Protein AF-A0A834IDT6-F1 (afdb_monomer_lite)

Secondary structure (DSSP, 8-state):
-EEEEEEEETTEEEEEEEEPPHHHHHHHHHHHHHHHHHTS-SSSHHHHHHHHHHHHHTT-HHHHHHHHHHHHHHHHTGGGGGGG----PPP-TTS------SHHHHHHT---S-EEEEEEE--TTS-SPPEEEEEEE---

Structure (mmCIF, N/CA/C/O backbone):
data_AF-A0A834IDT6-F1
#
_entry.id   AF-A0A834IDT6-F1
#
loop_
_atom_site.group_PDB
_atom_site.id
_atom_site.type_symbol
_atom_site.label_atom_id
_atom_site.label_alt_id
_atom_site.label_comp_id
_atom_site.label_asym_id
_atom_site.label_entity_id
_atom_site.label_seq_id
_atom_site.pdbx_PDB_ins_code
_atom_site.Cartn_x
_atom_site.Cartn_y
_atom_site.Cartn_z
_atom_site.occupancy
_atom_site.B_iso_or_equiv
_atom_site.auth_seq_id
_atom_site.auth_comp_id
_atom_site.auth_asym_id
_atom_site.auth_atom_id
_atom_site.pdbx_PDB_model_num
ATOM 1 N N . MET A 1 1 ? -7.966 -3.105 -4.769 1.00 82.75 1 MET A N 1
ATOM 2 C CA . MET A 1 1 ? -7.119 -2.708 -3.622 1.00 82.75 1 MET A CA 1
ATOM 3 C C . MET A 1 1 ? -5.680 -2.961 -4.010 1.00 82.75 1 MET A C 1
ATOM 5 O O . MET A 1 1 ? -5.353 -4.077 -4.408 1.00 82.75 1 MET A O 1
ATOM 9 N N . VAL A 1 2 ? -4.864 -1.920 -3.939 1.00 87.38 2 VAL A N 1
ATOM 10 C CA . VAL A 1 2 ? -3.436 -1.958 -4.258 1.00 87.38 2 VAL A CA 1
ATOM 11 C C . VAL A 1 2 ? -2.647 -1.675 -2.987 1.00 87.38 2 VAL A C 1
ATOM 13 O O . VAL A 1 2 ? -3.100 -0.917 -2.135 1.00 87.38 2 VAL A O 1
ATOM 16 N N . GLU A 1 3 ? -1.494 -2.312 -2.844 1.00 90.12 3 GLU A N 1
ATOM 17 C CA . GLU A 1 3 ? -0.512 -1.987 -1.812 1.00 90.12 3 GLU A CA 1
ATOM 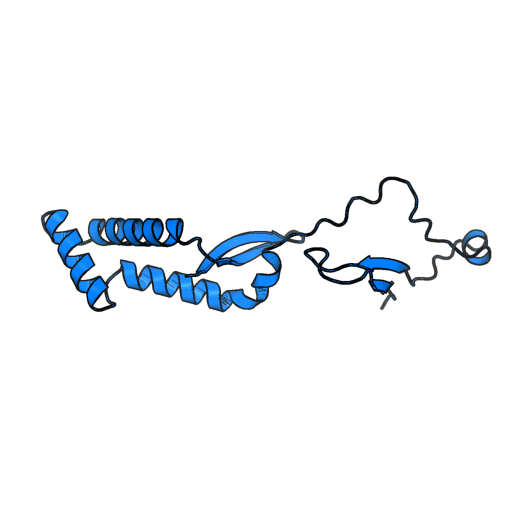18 C C . GLU A 1 3 ? 0.804 -1.622 -2.490 1.00 90.12 3 GLU A C 1
ATOM 20 O O . GLU A 1 3 ? 1.009 -1.902 -3.669 1.00 90.12 3 GLU A O 1
ATOM 25 N N . VAL A 1 4 ? 1.710 -1.006 -1.750 1.00 90.06 4 VAL A N 1
ATOM 26 C CA . VAL A 1 4 ? 3.043 -0.687 -2.249 1.00 90.06 4 VAL A CA 1
ATOM 27 C C . VAL A 1 4 ? 4.040 -1.634 -1.597 1.00 90.06 4 VAL A C 1
ATOM 29 O O . VAL A 1 4 ? 3.994 -1.836 -0.383 1.00 90.06 4 VAL A O 1
ATOM 32 N N . LYS A 1 5 ? 4.926 -2.236 -2.398 1.00 89.75 5 LYS A N 1
ATOM 33 C CA . LYS A 1 5 ? 6.047 -3.039 -1.899 1.00 89.75 5 LYS A CA 1
ATOM 34 C C . LYS A 1 5 ? 7.376 -2.4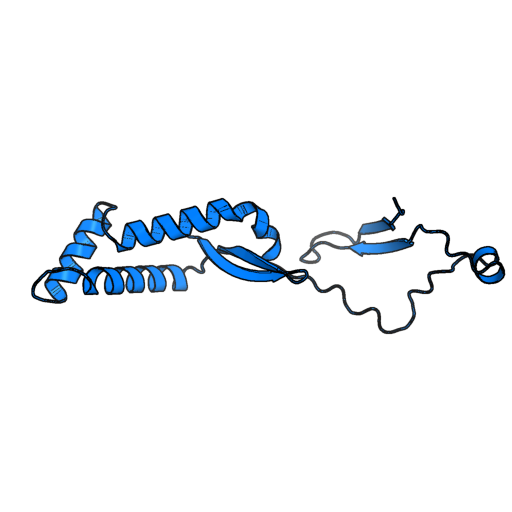58 -2.357 1.00 89.75 5 LYS A C 1
ATOM 36 O O . LYS A 1 5 ? 7.539 -2.139 -3.531 1.00 89.75 5 LYS A O 1
ATOM 41 N N . ALA A 1 6 ? 8.338 -2.406 -1.443 1.00 90.94 6 ALA A N 1
ATOM 42 C CA . ALA A 1 6 ? 9.710 -2.059 -1.774 1.00 90.94 6 ALA A CA 1
ATOM 43 C C . ALA A 1 6 ? 10.332 -3.161 -2.646 1.00 90.94 6 ALA A C 1
ATOM 45 O O . ALA A 1 6 ? 10.295 -4.342 -2.288 1.00 90.94 6 ALA A O 1
ATOM 46 N N . ARG A 1 7 ? 10.910 -2.780 -3.785 1.00 90.06 7 ARG A N 1
ATOM 47 C CA . ARG A 1 7 ? 11.638 -3.677 -4.683 1.00 90.06 7 ARG A CA 1
ATOM 48 C C . ARG A 1 7 ? 12.944 -3.033 -5.117 1.00 90.06 7 ARG A C 1
ATOM 50 O O . ARG A 1 7 ? 12.966 -1.861 -5.475 1.00 90.06 7 ARG A O 1
ATOM 57 N N . ARG A 1 8 ? 14.025 -3.813 -5.121 1.00 87.75 8 ARG A N 1
ATOM 58 C CA . ARG A 1 8 ? 15.332 -3.358 -5.598 1.00 87.75 8 ARG A CA 1
ATOM 59 C C . ARG A 1 8 ? 15.477 -3.624 -7.096 1.00 87.75 8 ARG A C 1
ATOM 61 O O . ARG A 1 8 ? 15.290 -4.761 -7.525 1.00 87.75 8 ARG A O 1
ATOM 68 N N . VAL A 1 9 ? 15.794 -2.589 -7.870 1.00 83.75 9 VAL A N 1
ATOM 69 C CA . VAL A 1 9 ? 16.008 -2.645 -9.326 1.00 83.75 9 VAL A CA 1
ATOM 70 C C . VAL A 1 9 ? 17.193 -1.743 -9.668 1.00 83.75 9 VAL A C 1
ATOM 72 O O . VAL A 1 9 ? 17.234 -0.605 -9.215 1.00 83.75 9 VAL A O 1
ATOM 75 N N . GLY A 1 10 ? 18.180 -2.252 -10.415 1.00 79.69 10 GLY A N 1
ATOM 76 C CA . GLY A 1 10 ? 19.315 -1.442 -10.889 1.00 79.69 10 GLY A CA 1
ATOM 77 C C . GLY A 1 10 ? 20.104 -0.726 -9.782 1.00 79.69 10 GLY A C 1
ATOM 78 O O . GLY A 1 10 ? 20.562 0.389 -9.977 1.00 79.69 10 GLY A O 1
ATOM 79 N N . GLY A 1 11 ? 20.205 -1.320 -8.588 1.00 86.19 11 GLY A N 1
ATOM 80 C CA . GLY A 1 11 ? 20.920 -0.730 -7.448 1.00 86.19 11 GLY A CA 1
ATOM 81 C C . GLY A 1 11 ? 20.082 0.175 -6.534 1.00 86.19 11 GLY A C 1
ATOM 82 O O . GLY A 1 11 ? 20.444 0.297 -5.362 1.00 86.19 11 GLY A O 1
ATOM 83 N N . ALA A 1 12 ? 18.937 0.693 -6.994 1.00 84.75 12 ALA A N 1
ATOM 84 C CA . ALA A 1 12 ? 18.020 1.539 -6.222 1.00 84.75 12 ALA A CA 1
ATOM 85 C C . ALA A 1 12 ? 16.777 0.776 -5.718 1.00 84.75 12 ALA A C 1
ATOM 87 O O . ALA A 1 12 ? 16.388 -0.260 -6.265 1.00 84.75 12 ALA A O 1
ATOM 88 N N . THR A 1 13 ? 16.146 1.281 -4.653 1.00 91.19 13 THR A N 1
ATOM 89 C CA . THR A 1 13 ? 14.912 0.711 -4.084 1.00 91.19 13 THR A CA 1
ATOM 90 C C . THR A 1 13 ? 13.711 1.544 -4.510 1.00 91.19 13 THR A C 1
ATOM 92 O O . THR A 1 13 ? 13.600 2.709 -4.139 1.00 91.19 13 THR A O 1
ATOM 95 N N . TYR A 1 14 ? 12.786 0.926 -5.239 1.00 90.88 14 TYR A N 1
ATOM 96 C CA . TYR A 1 14 ? 11.554 1.545 -5.713 1.00 90.88 14 TYR A CA 1
ATOM 97 C C . TYR A 1 14 ? 10.348 1.041 -4.934 1.00 90.88 14 TYR A C 1
ATOM 99 O O . TYR A 1 14 ? 10.273 -0.120 -4.524 1.00 90.88 14 TYR A O 1
ATOM 107 N N . GLN A 1 15 ? 9.371 1.922 -4.772 1.00 92.50 15 GLN A N 1
ATOM 108 C CA . GLN A 1 15 ? 8.064 1.596 -4.233 1.00 92.50 15 GLN A CA 1
ATOM 109 C C . GLN A 1 15 ? 7.169 1.122 -5.378 1.00 92.50 15 GLN A C 1
ATOM 111 O O . GLN A 1 15 ? 6.715 1.913 -6.196 1.00 92.50 15 GLN A O 1
ATOM 116 N N . VAL A 1 16 ? 6.945 -0.186 -5.476 1.00 92.38 16 VAL A N 1
ATOM 117 C CA . VAL A 1 16 ? 6.224 -0.793 -6.599 1.00 92.38 16 VAL A CA 1
ATOM 118 C C . VAL A 1 16 ? 4.774 -1.068 -6.195 1.00 92.38 16 VAL A C 1
ATOM 120 O O . VAL A 1 16 ? 4.539 -1.858 -5.272 1.00 92.38 16 VAL A O 1
ATOM 123 N N . PRO A 1 17 ? 3.778 -0.461 -6.868 1.00 94.25 17 PRO A N 1
ATOM 124 C CA . PRO A 1 17 ? 2.376 -0.724 -6.585 1.00 94.25 17 PRO A CA 1
ATOM 125 C C . PRO A 1 17 ? 2.004 -2.119 -7.076 1.00 94.25 17 PRO A C 1
ATOM 127 O O . PRO A 1 17 ? 2.187 -2.449 -8.249 1.00 94.25 17 PRO A O 1
ATOM 130 N N . MET A 1 18 ? 1.441 -2.930 -6.192 1.00 91.38 18 MET A N 1
ATOM 131 C CA . MET A 1 18 ? 1.090 -4.328 -6.405 1.00 91.38 18 MET A CA 1
ATOM 132 C C . MET A 1 18 ? -0.387 -4.553 -6.097 1.00 91.38 18 MET A C 1
ATOM 134 O O . MET A 1 18 ? -0.934 -4.001 -5.141 1.00 91.38 18 MET A O 1
ATOM 138 N N . GLU A 1 19 ? -1.044 -5.388 -6.896 1.00 90.56 19 GLU A N 1
ATOM 139 C CA . GLU A 1 19 ? -2.426 -5.766 -6.627 1.00 90.56 19 GLU A CA 1
ATOM 140 C C . GLU A 1 19 ? -2.505 -6.755 -5.458 1.00 90.56 19 GLU A C 1
ATOM 142 O O . GLU A 1 19 ? -1.759 -7.735 -5.383 1.00 90.56 19 GLU A O 1
ATOM 147 N N . VAL A 1 20 ? -3.409 -6.483 -4.516 1.00 91.75 20 VAL A N 1
ATOM 148 C CA . VAL A 1 20 ? -3.580 -7.310 -3.320 1.00 91.75 20 VAL A CA 1
ATOM 149 C C . VAL A 1 20 ? -4.547 -8.451 -3.619 1.00 91.75 20 VAL A C 1
ATOM 151 O O . VAL A 1 20 ? -5.705 -8.216 -3.973 1.00 91.75 20 VAL A O 1
ATOM 154 N N . ARG A 1 21 ? -4.093 -9.693 -3.401 1.00 91.50 21 ARG A N 1
ATOM 155 C CA . ARG A 1 21 ? -4.928 -10.899 -3.537 1.00 91.50 21 ARG A CA 1
ATOM 156 C C . ARG A 1 21 ? -6.188 -10.814 -2.657 1.00 91.50 21 ARG A C 1
ATOM 158 O O . ARG A 1 21 ? -6.077 -10.347 -1.521 1.00 91.50 21 ARG A O 1
ATOM 165 N N . PRO A 1 22 ? -7.355 -11.322 -3.104 1.00 91.38 22 PRO A N 1
ATOM 166 C CA . PRO A 1 22 ? -8.620 -11.188 -2.377 1.00 91.38 22 PRO A CA 1
ATOM 167 C C . PRO A 1 22 ? -8.577 -11.604 -0.901 1.00 91.38 22 PRO A C 1
ATOM 169 O O . PRO A 1 22 ? -9.002 -10.825 -0.054 1.00 91.38 22 PRO A O 1
ATOM 172 N N . SER A 1 23 ? -7.985 -12.757 -0.577 1.00 91.12 23 SER A N 1
ATOM 173 C CA . SER A 1 23 ? -7.847 -13.242 0.808 1.00 91.12 23 SER A CA 1
ATOM 174 C C . SER A 1 23 ? -7.051 -12.286 1.705 1.00 91.12 23 SER A C 1
ATOM 176 O O . SER A 1 23 ? -7.386 -12.073 2.869 1.00 91.12 23 SER A O 1
ATOM 178 N N . ARG A 1 24 ? -6.016 -11.646 1.148 1.00 93.12 24 ARG A N 1
ATOM 179 C CA . ARG A 1 24 ? -5.183 -10.671 1.857 1.00 93.12 24 ARG A CA 1
ATOM 180 C C . ARG A 1 24 ? -5.902 -9.337 2.065 1.00 93.12 24 ARG A C 1
ATOM 182 O O . ARG A 1 24 ? -5.631 -8.684 3.067 1.00 93.12 24 ARG A O 1
ATOM 189 N N . ARG A 1 25 ? -6.821 -8.938 1.174 1.00 92.44 25 ARG A N 1
ATOM 190 C CA . ARG A 1 25 ? -7.609 -7.699 1.337 1.00 92.44 25 ARG A CA 1
ATOM 191 C C . ARG A 1 25 ? -8.415 -7.732 2.631 1.00 92.44 25 ARG A C 1
ATOM 193 O O . ARG A 1 25 ? -8.330 -6.796 3.419 1.00 92.44 25 ARG A O 1
ATOM 200 N N . THR A 1 26 ? -9.119 -8.836 2.875 1.00 92.69 26 THR A N 1
ATOM 201 C CA . THR A 1 26 ? -9.917 -9.028 4.093 1.00 92.69 26 THR A CA 1
ATOM 202 C C . THR A 1 26 ? -9.035 -9.026 5.340 1.00 92.69 26 THR A C 1
ATOM 204 O O . THR A 1 26 ? -9.330 -8.318 6.298 1.00 92.69 26 THR A O 1
ATOM 207 N N . ALA A 1 27 ? -7.903 -9.736 5.304 1.00 93.94 27 ALA A N 1
ATOM 208 C CA . ALA A 1 27 ? -6.964 -9.772 6.424 1.00 93.94 27 ALA A CA 1
ATOM 209 C C . ALA A 1 27 ? -6.371 -8.388 6.753 1.00 93.94 27 ALA A C 1
ATOM 211 O O . ALA A 1 27 ? -6.221 -8.040 7.923 1.00 93.94 27 ALA A O 1
ATOM 212 N N . LEU A 1 28 ? -6.043 -7.584 5.734 1.00 94.12 28 LEU A N 1
ATOM 213 C CA . LEU A 1 28 ? -5.564 -6.212 5.923 1.00 94.12 28 LEU A CA 1
ATOM 214 C C . LEU A 1 28 ? -6.651 -5.310 6.510 1.00 94.12 28 LEU A C 1
ATOM 216 O O . LEU A 1 28 ? -6.362 -4.564 7.439 1.00 94.12 28 LEU A O 1
ATOM 220 N N . ALA A 1 29 ? -7.886 -5.412 6.013 1.00 93.62 29 ALA A N 1
ATOM 221 C CA . ALA A 1 29 ? -9.010 -4.638 6.529 1.00 93.62 29 ALA A CA 1
ATOM 222 C C . ALA A 1 29 ? -9.272 -4.943 8.012 1.00 93.62 29 ALA A C 1
ATOM 224 O O . ALA A 1 29 ? -9.336 -4.024 8.824 1.00 93.62 29 ALA A O 1
ATOM 225 N N . MET A 1 30 ? -9.334 -6.227 8.380 1.00 95.19 30 MET A N 1
ATOM 226 C CA . MET A 1 30 ? -9.501 -6.654 9.774 1.00 95.19 30 MET A CA 1
ATOM 227 C C . MET A 1 30 ? -8.363 -6.145 10.661 1.00 95.19 30 MET A C 1
ATOM 229 O O . MET A 1 30 ? -8.615 -5.606 11.734 1.00 95.19 30 MET A O 1
ATOM 233 N N . ARG A 1 31 ? -7.111 -6.262 10.201 1.00 95.50 31 ARG A N 1
ATOM 234 C CA . ARG A 1 31 ? -5.953 -5.766 10.952 1.00 95.50 31 ARG A CA 1
ATOM 235 C C . ARG A 1 31 ? -6.026 -4.259 11.176 1.00 95.50 31 ARG A C 1
ATOM 237 O O . ARG A 1 31 ? -5.834 -3.813 12.298 1.00 95.50 31 ARG A O 1
ATOM 244 N N . TRP A 1 32 ? -6.336 -3.480 10.141 1.00 96.19 32 TRP A N 1
ATOM 245 C CA . TRP A 1 32 ? -6.445 -2.027 10.273 1.00 96.19 32 TRP A CA 1
ATOM 246 C C . TRP A 1 32 ? -7.580 -1.602 11.199 1.00 96.19 32 TRP A C 1
ATOM 248 O O . TRP A 1 32 ? -7.388 -0.663 11.962 1.00 96.19 32 TRP A O 1
ATOM 258 N N . LEU A 1 33 ? -8.718 -2.302 11.178 1.00 96.19 33 LEU A N 1
ATOM 259 C CA . LEU A 1 33 ? -9.820 -2.058 12.112 1.00 96.19 33 LEU A CA 1
ATOM 260 C C . LEU A 1 33 ? -9.402 -2.324 13.561 1.00 96.19 33 LEU A C 1
ATOM 262 O O . LEU A 1 33 ? -9.656 -1.495 14.428 1.00 96.19 33 LEU A O 1
ATOM 266 N N . VAL A 1 34 ? -8.718 -3.440 13.824 1.00 95.94 34 VAL A N 1
ATOM 267 C CA . VAL A 1 34 ? -8.234 -3.779 15.172 1.00 95.94 34 VAL A CA 1
ATOM 268 C C . VAL A 1 34 ? -7.171 -2.784 15.647 1.00 95.94 34 VAL A C 1
ATOM 270 O O . VAL A 1 34 ? -7.272 -2.279 16.764 1.00 95.94 34 VAL A O 1
ATOM 273 N N . ASP A 1 35 ? -6.193 -2.453 14.799 1.00 96.69 35 ASP A N 1
ATOM 274 C CA . ASP A 1 35 ? -5.118 -1.504 15.122 1.00 96.69 35 ASP A CA 1
ATOM 275 C C . ASP A 1 35 ? -5.650 -0.084 15.367 1.00 96.69 35 ASP A C 1
ATOM 277 O O . ASP A 1 35 ? -5.121 0.646 16.211 1.00 96.69 35 ASP A O 1
ATOM 281 N N . ALA A 1 36 ? -6.673 0.329 14.614 1.00 96.56 36 ALA A N 1
ATOM 282 C CA . ALA A 1 36 ? -7.344 1.610 14.790 1.00 96.56 36 ALA A CA 1
ATOM 283 C C . ALA A 1 36 ? -8.171 1.625 16.079 1.00 96.56 36 ALA A C 1
ATOM 285 O O . ALA A 1 36 ? -7.972 2.510 16.911 1.00 96.56 36 ALA A O 1
ATOM 286 N N . ALA A 1 37 ? -9.009 0.606 16.294 1.00 96.56 37 ALA A N 1
ATOM 287 C CA . ALA A 1 37 ? -9.816 0.456 17.500 1.00 96.56 37 ALA A CA 1
ATOM 288 C C . ALA A 1 37 ? -8.951 0.441 18.770 1.00 96.56 37 ALA A C 1
ATOM 290 O O . ALA A 1 37 ? -9.272 1.117 19.743 1.00 96.56 37 ALA A O 1
ATOM 291 N N . ALA A 1 38 ? -7.805 -0.246 18.761 1.00 95.56 38 ALA A N 1
ATOM 292 C CA . ALA A 1 38 ? -6.910 -0.316 19.917 1.00 95.56 38 ALA A CA 1
ATOM 293 C C . ALA A 1 38 ? -6.436 1.066 20.411 1.00 95.56 38 ALA A C 1
ATOM 295 O O . ALA A 1 38 ? -6.205 1.238 21.609 1.00 95.56 38 ALA A O 1
ATOM 296 N N . LYS A 1 39 ? -6.327 2.047 19.505 1.00 95.50 39 LYS A N 1
ATOM 297 C CA . LYS A 1 39 ? -5.857 3.414 19.786 1.00 95.50 39 LYS A CA 1
ATOM 298 C C . LYS A 1 39 ? -6.962 4.375 20.221 1.00 95.50 39 LYS A C 1
ATOM 300 O O . LYS A 1 39 ? -6.658 5.522 20.543 1.00 95.50 39 LYS A O 1
ATOM 305 N N . ARG A 1 40 ? -8.225 3.948 20.210 1.00 94.25 40 ARG A N 1
ATOM 306 C CA . ARG A 1 40 ? -9.341 4.802 20.618 1.00 94.25 40 ARG A CA 1
ATOM 307 C C . ARG A 1 40 ? -9.461 4.903 22.142 1.00 94.25 40 ARG A C 1
ATOM 309 O O . ARG A 1 40 ? -8.920 4.080 22.882 1.00 94.25 40 ARG A O 1
ATOM 316 N N . SER A 1 41 ? -10.157 5.936 22.612 1.00 94.38 41 SER A N 1
ATOM 317 C CA . SER A 1 41 ? -10.236 6.312 24.029 1.00 94.38 41 SER A CA 1
ATOM 318 C C . SER A 1 41 ? -11.388 5.660 24.804 1.00 94.38 41 SER A C 1
ATOM 320 O O . SER A 1 41 ? -11.483 5.860 26.015 1.00 94.38 41 SER A O 1
ATOM 322 N N . GLU A 1 42 ? -12.258 4.865 24.167 1.00 93.56 42 GLU A N 1
ATOM 323 C CA . GLU A 1 42 ? -13.388 4.232 24.854 1.00 93.56 42 GLU A CA 1
ATOM 324 C C . GLU A 1 42 ? -12.928 3.230 25.934 1.00 93.56 42 GLU A C 1
ATOM 326 O O . GLU A 1 42 ? -11.797 2.729 25.939 1.00 93.56 42 GLU A O 1
ATOM 331 N N . LYS A 1 43 ? -13.827 2.922 26.878 1.00 92.62 43 LYS A N 1
ATOM 332 C CA . LYS A 1 43 ? -13.501 2.169 28.102 1.00 92.62 43 LYS A CA 1
ATOM 333 C C . LYS A 1 43 ? -13.144 0.701 27.861 1.00 92.62 43 LYS A C 1
ATOM 335 O O . LYS A 1 43 ? -12.290 0.165 28.557 1.00 92.62 43 LYS A O 1
ATOM 340 N N . THR A 1 44 ? -13.797 0.042 26.906 1.00 96.62 44 THR A N 1
ATOM 341 C CA . THR A 1 44 ? -13.586 -1.384 26.612 1.00 96.62 44 THR A CA 1
ATOM 342 C C . THR A 1 44 ? -13.254 -1.581 25.142 1.00 96.62 44 THR A C 1
ATOM 344 O O . THR A 1 44 ? -13.719 -0.825 24.291 1.00 96.62 44 THR A O 1
ATOM 347 N N . MET A 1 45 ? -12.492 -2.631 24.820 1.00 95.94 45 MET A N 1
ATOM 348 C CA . MET A 1 45 ? -12.163 -2.951 23.426 1.00 95.94 45 MET A CA 1
ATOM 349 C C . MET A 1 45 ? -13.416 -3.204 22.576 1.00 95.94 45 MET A C 1
ATOM 351 O O . MET A 1 45 ? -13.435 -2.858 21.400 1.00 95.94 45 MET A O 1
ATOM 355 N N . ALA A 1 46 ? -14.484 -3.741 23.175 1.00 96.62 46 ALA A N 1
ATOM 356 C CA . ALA A 1 46 ? -15.767 -3.914 22.500 1.00 96.62 46 ALA A CA 1
ATOM 357 C C . ALA A 1 46 ? -16.362 -2.569 22.048 1.00 96.62 46 ALA A C 1
ATOM 359 O O . ALA A 1 46 ? -16.755 -2.437 20.892 1.00 96.62 46 ALA A O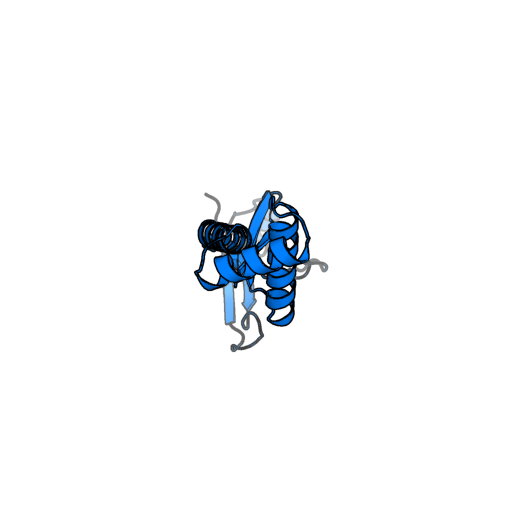 1
ATOM 360 N N . LEU A 1 47 ? -16.363 -1.555 22.925 1.00 96.19 47 LEU A N 1
ATOM 361 C CA . LEU A 1 47 ? -16.841 -0.210 22.587 1.00 96.19 47 LEU A CA 1
ATOM 362 C C . LEU A 1 47 ? -15.937 0.473 21.557 1.00 96.19 47 LEU A C 1
ATOM 364 O O . LEU A 1 47 ? -16.444 1.089 20.625 1.00 96.19 47 LEU A O 1
ATOM 368 N N . ARG A 1 48 ? -14.613 0.317 21.683 1.00 97.00 48 ARG A N 1
ATOM 369 C CA . ARG A 1 48 ? -13.651 0.848 20.706 1.00 97.00 48 ARG A CA 1
ATOM 370 C C . ARG A 1 48 ? -13.876 0.259 19.316 1.00 97.00 48 ARG A C 1
ATOM 372 O O . ARG A 1 48 ? -13.923 0.989 18.333 1.00 97.00 48 ARG A O 1
ATOM 379 N N . LEU A 1 49 ? -14.022 -1.065 19.231 1.00 96.12 49 LEU A N 1
ATOM 380 C CA . LEU A 1 49 ? -14.234 -1.756 17.962 1.00 96.12 49 LEU A CA 1
ATOM 381 C C . LEU A 1 49 ? -15.587 -1.394 17.350 1.00 96.12 49 LEU A C 1
ATOM 383 O O . LEU A 1 49 ? -15.647 -1.130 16.155 1.00 96.12 49 LEU A O 1
ATOM 387 N N . ALA A 1 50 ? -16.652 -1.341 18.154 1.00 96.19 50 ALA A N 1
ATOM 388 C CA . ALA A 1 50 ? -17.965 -0.904 17.689 1.00 96.19 50 ALA A CA 1
ATOM 389 C C . ALA A 1 50 ? -17.923 0.535 17.150 1.00 96.19 50 ALA A C 1
ATOM 391 O O . ALA A 1 50 ? -18.442 0.789 16.067 1.00 96.19 50 ALA A O 1
ATOM 392 N N . GLY A 1 51 ? -17.250 1.449 17.859 1.00 95.88 51 GLY A N 1
ATOM 393 C CA . GLY A 1 51 ? -17.051 2.828 17.412 1.00 95.88 51 GLY A CA 1
ATOM 394 C C . GLY A 1 51 ? -16.287 2.914 16.090 1.00 95.88 51 GLY A C 1
ATOM 395 O O . GLY A 1 51 ? -16.748 3.567 15.161 1.00 95.88 51 GLY A O 1
ATOM 396 N N . GLU A 1 52 ? -15.168 2.195 15.959 1.00 96.88 52 GLU A N 1
ATOM 397 C CA . GLU A 1 52 ? -14.401 2.181 14.705 1.00 96.88 52 GLU A CA 1
ATOM 398 C C . GLU A 1 52 ? -15.186 1.555 13.543 1.00 96.88 52 GLU A C 1
ATOM 400 O O . GLU A 1 52 ? -15.074 2.018 12.413 1.00 96.88 52 GLU A O 1
ATOM 405 N N . LEU A 1 53 ? -15.989 0.515 13.797 1.00 96.00 53 LEU A N 1
ATOM 406 C CA . LEU A 1 53 ? -16.836 -0.107 12.775 1.00 96.00 53 LEU A CA 1
ATOM 407 C C . LEU A 1 53 ? -17.946 0.836 12.295 1.00 96.00 53 LEU A C 1
ATOM 409 O O . LEU A 1 53 ? -18.209 0.880 11.094 1.00 96.00 53 LEU A O 1
ATOM 413 N N . LEU A 1 54 ? -18.571 1.588 13.207 1.00 96.38 54 LEU A N 1
ATOM 414 C CA . LEU A 1 54 ? -19.570 2.603 12.862 1.00 96.38 54 LEU A CA 1
ATOM 415 C C . LEU A 1 54 ? -18.944 3.726 12.027 1.00 96.38 54 LEU A C 1
ATOM 417 O O . LEU A 1 54 ? -19.445 4.031 10.946 1.00 96.38 54 LEU A O 1
ATOM 421 N N . ASP A 1 55 ? -17.802 4.262 12.463 1.00 96.06 55 ASP A N 1
ATOM 422 C CA . ASP A 1 55 ? -17.077 5.291 11.712 1.00 96.06 55 ASP A CA 1
ATOM 423 C C . ASP A 1 55 ? -16.670 4.777 10.321 1.00 96.06 55 ASP A C 1
ATOM 425 O O . ASP A 1 55 ? -16.852 5.466 9.315 1.00 96.06 55 ASP A O 1
ATOM 429 N N . ALA A 1 56 ? -16.170 3.540 10.236 1.00 95.62 56 ALA A N 1
ATOM 430 C CA . ALA A 1 56 ? -15.769 2.929 8.973 1.00 95.62 56 ALA A CA 1
ATOM 431 C C . ALA A 1 56 ? -16.949 2.702 8.015 1.00 95.62 56 ALA A C 1
ATOM 433 O O . ALA A 1 56 ? -16.770 2.839 6.801 1.00 95.62 56 ALA A O 1
ATOM 434 N N . ALA A 1 57 ? -18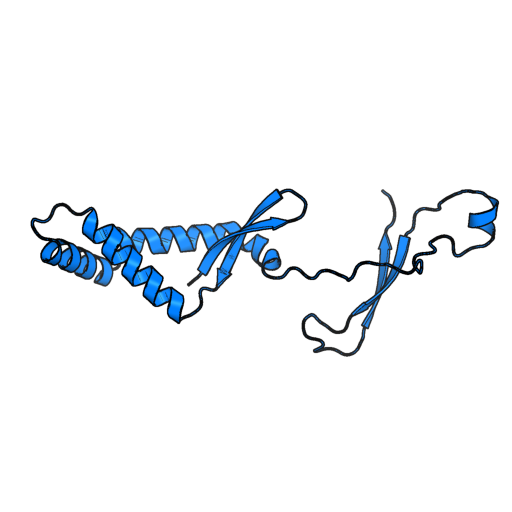.142 2.388 8.532 1.00 95.50 57 ALA A N 1
ATOM 435 C CA . ALA A 1 57 ? -19.359 2.247 7.731 1.00 95.50 57 ALA A CA 1
ATOM 436 C C . ALA A 1 57 ? -19.787 3.576 7.087 1.00 95.50 57 ALA A C 1
ATOM 438 O O . ALA A 1 57 ? -20.294 3.579 5.966 1.00 95.50 57 ALA A O 1
ATOM 439 N N . GLU A 1 58 ? -19.504 4.706 7.740 1.00 95.94 58 GLU A N 1
ATOM 440 C CA . GLU A 1 58 ? -19.696 6.051 7.182 1.00 95.94 58 GLU A CA 1
ATOM 441 C C . GLU A 1 58 ? -18.531 6.523 6.290 1.00 95.94 58 GLU A C 1
ATOM 443 O O . GLU A 1 58 ? -18.525 7.661 5.818 1.00 95.94 58 GLU A O 1
ATOM 448 N N . GLY A 1 59 ? -17.518 5.680 6.061 1.00 93.25 59 GLY A N 1
ATOM 449 C CA . GLY A 1 59 ? -16.318 6.049 5.305 1.00 93.25 59 GLY A CA 1
ATOM 450 C C . GLY A 1 59 ? -15.362 6.972 6.071 1.00 93.25 59 GLY A C 1
ATOM 451 O O . GLY A 1 59 ? -14.559 7.670 5.455 1.00 93.25 59 GLY A O 1
ATOM 452 N N . LYS A 1 60 ? -15.437 6.979 7.403 1.00 93.81 60 LYS A N 1
ATOM 453 C CA . LYS A 1 60 ? -14.599 7.766 8.317 1.00 93.81 60 LYS A CA 1
ATOM 454 C C . LYS A 1 60 ? -13.742 6.833 9.185 1.00 93.81 60 LYS A C 1
ATOM 456 O O . LYS A 1 60 ? -13.715 5.620 8.995 1.00 93.81 60 LYS A O 1
ATOM 461 N N . GLY A 1 61 ? -12.997 7.401 10.128 1.00 94.12 61 GLY A N 1
ATOM 462 C CA . GLY A 1 61 ? -12.170 6.633 11.061 1.00 94.12 61 GLY A CA 1
ATOM 463 C C . GLY A 1 61 ? -10.731 6.415 10.588 1.00 94.12 61 GLY A C 1
ATOM 464 O O . GLY A 1 61 ? -10.345 6.695 9.445 1.00 94.12 61 GLY A O 1
ATOM 465 N N . ALA A 1 62 ? -9.896 5.943 11.510 1.00 95.38 62 ALA A N 1
ATOM 466 C CA . ALA A 1 62 ? -8.465 5.793 11.273 1.00 95.38 62 ALA A CA 1
ATOM 467 C C . ALA A 1 62 ? -8.164 4.613 10.337 1.00 95.38 62 ALA A C 1
ATOM 469 O O . ALA A 1 62 ? -7.223 4.690 9.540 1.00 95.38 62 ALA A O 1
ATOM 470 N N . ALA A 1 63 ? -8.979 3.554 10.377 1.00 95.62 63 ALA A N 1
ATOM 471 C CA . ALA A 1 63 ? -8.853 2.420 9.466 1.00 95.62 63 ALA A CA 1
ATOM 472 C C . ALA A 1 63 ? -9.106 2.823 8.001 1.00 95.62 63 ALA A C 1
ATOM 474 O O . ALA A 1 63 ? -8.344 2.437 7.108 1.00 95.62 63 ALA A O 1
ATOM 475 N N . VAL A 1 64 ? -10.130 3.647 7.745 1.00 96.00 64 VAL A N 1
ATOM 476 C CA . VAL A 1 64 ? -10.445 4.146 6.395 1.00 96.00 64 VAL A CA 1
ATOM 477 C C . VAL A 1 64 ? -9.373 5.112 5.906 1.00 96.00 64 VAL A C 1
ATOM 479 O O . VAL A 1 64 ? -8.859 4.940 4.800 1.00 96.00 64 VAL A O 1
ATOM 482 N N . LYS A 1 65 ? -8.927 6.042 6.760 1.00 96.00 65 LYS A N 1
ATOM 483 C CA . LYS A 1 65 ? -7.801 6.929 6.435 1.00 96.00 65 LYS A CA 1
ATOM 484 C C . LYS A 1 65 ? -6.552 6.137 6.037 1.00 96.00 65 LYS A C 1
ATOM 486 O O . LYS A 1 65 ? -5.906 6.457 5.041 1.00 96.00 65 LYS A O 1
ATOM 491 N N . LYS A 1 66 ? -6.241 5.052 6.759 1.00 95.12 66 LYS A N 1
ATOM 492 C CA . LYS A 1 66 ? -5.103 4.180 6.437 1.00 95.12 66 LYS A CA 1
ATOM 493 C C . LYS A 1 66 ? -5.238 3.531 5.058 1.00 95.12 66 LYS A C 1
ATOM 495 O O . LYS A 1 66 ? -4.252 3.481 4.323 1.00 95.12 66 LYS A O 1
ATOM 500 N N . ARG A 1 67 ? -6.430 3.043 4.702 1.00 94.12 67 ARG A N 1
ATOM 501 C CA . ARG A 1 67 ? -6.719 2.501 3.364 1.00 94.12 67 ARG A CA 1
ATOM 502 C C . ARG A 1 67 ? -6.466 3.548 2.282 1.00 94.12 67 ARG A C 1
ATOM 504 O O . ARG A 1 67 ? -5.806 3.244 1.289 1.00 94.12 67 ARG A O 1
ATOM 511 N N . ASP A 1 68 ? -6.969 4.759 2.485 1.00 95.00 68 ASP A N 1
ATOM 512 C CA . ASP A 1 68 ? -6.888 5.832 1.494 1.00 95.00 68 ASP A CA 1
ATOM 513 C C . ASP A 1 68 ? -5.449 6.317 1.304 1.00 95.00 68 ASP A C 1
ATOM 515 O O . ASP A 1 68 ? -5.006 6.493 0.171 1.00 95.00 68 ASP A O 1
ATOM 519 N N . ASP A 1 69 ? -4.672 6.425 2.385 1.00 94.75 69 ASP A N 1
ATOM 520 C CA . ASP A 1 69 ? -3.246 6.750 2.309 1.00 94.75 69 ASP A CA 1
ATOM 521 C C . ASP A 1 69 ? -2.452 5.675 1.548 1.00 94.75 69 ASP A C 1
ATOM 523 O O . ASP A 1 69 ? -1.578 5.998 0.741 1.00 94.75 69 ASP A O 1
ATOM 527 N N . VAL A 1 70 ? -2.773 4.390 1.750 1.00 93.56 70 VAL A N 1
ATOM 528 C CA . VAL A 1 70 ? -2.152 3.285 0.998 1.00 93.56 70 VAL A CA 1
ATOM 529 C C . VAL A 1 70 ? -2.503 3.360 -0.489 1.00 93.56 70 VAL A C 1
ATOM 531 O O . VAL A 1 70 ? -1.624 3.174 -1.332 1.00 93.56 70 VAL A O 1
ATOM 534 N N . HIS A 1 71 ? -3.757 3.661 -0.827 1.00 92.81 71 HIS A N 1
ATOM 535 C CA . HIS A 1 71 ? -4.175 3.831 -2.218 1.00 92.81 71 HIS A CA 1
ATOM 536 C C . HIS A 1 71 ? -3.509 5.044 -2.875 1.00 92.81 71 HIS A C 1
ATOM 538 O O . HIS A 1 71 ? -2.958 4.902 -3.965 1.00 92.81 71 HIS A O 1
ATOM 544 N N . ARG A 1 72 ? -3.468 6.195 -2.192 1.00 94.06 72 ARG A N 1
ATOM 545 C CA . ARG A 1 72 ? -2.791 7.407 -2.676 1.00 94.06 72 ARG A CA 1
ATOM 546 C C . ARG A 1 72 ? -1.305 7.151 -2.933 1.00 94.06 72 ARG A C 1
ATOM 548 O O . ARG A 1 72 ? -0.781 7.538 -3.971 1.00 94.06 72 ARG A O 1
ATOM 555 N N . MET A 1 73 ? -0.631 6.450 -2.019 1.00 92.25 73 MET A N 1
ATOM 556 C CA . MET A 1 73 ? 0.779 6.078 -2.178 1.00 92.25 73 MET A CA 1
ATOM 557 C C . MET A 1 73 ? 0.997 5.162 -3.389 1.00 92.25 73 MET A C 1
ATOM 559 O O . MET A 1 73 ? 1.979 5.310 -4.118 1.00 92.25 73 MET A O 1
ATOM 563 N N . ALA A 1 74 ? 0.090 4.212 -3.619 1.00 92.25 74 ALA A N 1
ATOM 564 C CA . ALA A 1 74 ? 0.169 3.321 -4.771 1.00 92.25 74 ALA A CA 1
ATOM 565 C C . ALA A 1 74 ? -0.078 4.054 -6.096 1.00 92.25 74 ALA A C 1
ATOM 567 O O . ALA A 1 74 ? 0.591 3.759 -7.085 1.00 92.25 74 ALA A O 1
ATOM 568 N N . GLU A 1 75 ? -0.995 5.018 -6.110 1.00 92.38 75 GLU A N 1
ATOM 569 C CA . GLU A 1 75 ? -1.275 5.857 -7.274 1.00 92.38 75 GLU A CA 1
ATOM 570 C C . GLU A 1 75 ? -0.096 6.776 -7.614 1.00 92.38 75 GLU A C 1
ATOM 572 O O . GLU A 1 75 ? 0.331 6.814 -8.767 1.00 92.38 75 GLU A O 1
ATOM 577 N N . ALA A 1 76 ? 0.516 7.408 -6.609 1.00 92.38 76 ALA A N 1
ATOM 578 C CA . ALA A 1 76 ? 1.715 8.230 -6.788 1.00 92.38 76 ALA A CA 1
ATOM 579 C C . ALA A 1 76 ? 2.889 7.448 -7.411 1.00 92.38 76 ALA A C 1
ATOM 581 O O . ALA A 1 76 ? 3.695 8.008 -8.147 1.00 92.38 76 ALA A O 1
ATOM 582 N N . ASN A 1 77 ? 2.966 6.138 -7.158 1.00 92.81 77 ASN A N 1
ATOM 583 C CA . ASN A 1 77 ? 4.018 5.261 -7.674 1.00 92.81 77 ASN A CA 1
ATOM 584 C C . ASN A 1 77 ? 3.584 4.419 -8.889 1.00 92.81 77 ASN A C 1
ATOM 586 O O . ASN A 1 77 ? 4.275 3.468 -9.266 1.00 92.81 77 ASN A O 1
ATOM 590 N N . LYS A 1 78 ? 2.454 4.744 -9.535 1.00 89.62 78 LYS A N 1
ATOM 591 C CA . LYS A 1 78 ? 1.893 3.979 -10.668 1.00 89.62 78 LYS A CA 1
ATOM 592 C C . LYS A 1 78 ? 2.888 3.767 -11.814 1.00 89.62 78 LYS A C 1
ATOM 594 O O . LYS A 1 78 ? 2.867 2.704 -12.443 1.00 89.62 78 LYS A O 1
ATOM 599 N N . ALA A 1 79 ? 3.787 4.727 -12.035 1.00 89.00 79 ALA A N 1
ATOM 600 C CA . ALA A 1 79 ? 4.848 4.644 -13.038 1.00 89.00 79 ALA A CA 1
ATOM 601 C C . ALA A 1 79 ? 5.724 3.389 -12.872 1.00 89.00 79 ALA A C 1
ATOM 603 O O . ALA A 1 79 ? 6.084 2.766 -13.863 1.00 89.00 79 ALA A O 1
ATOM 604 N N . PHE A 1 80 ? 5.981 2.941 -11.640 1.00 89.62 80 PHE A N 1
ATOM 605 C CA . PHE A 1 80 ? 6.829 1.780 -11.343 1.00 89.62 80 PHE A CA 1
ATOM 606 C C . PHE A 1 80 ? 6.104 0.432 -11.426 1.00 89.62 80 PHE A C 1
ATOM 608 O O . PHE A 1 80 ? 6.673 -0.602 -11.082 1.00 89.62 80 PHE A O 1
ATOM 615 N N . SER A 1 81 ? 4.850 0.402 -11.883 1.00 87.56 81 SER A N 1
ATOM 616 C CA . SER A 1 81 ? 4.067 -0.837 -12.005 1.00 87.56 81 SER A CA 1
ATOM 617 C C . SER A 1 81 ? 4.710 -1.891 -12.919 1.00 87.56 81 SER A C 1
ATOM 619 O O . SER A 1 81 ? 4.510 -3.084 -12.697 1.00 87.56 81 SER A O 1
ATOM 621 N N . HIS A 1 82 ? 5.535 -1.486 -13.886 1.00 84.62 82 HIS A N 1
ATOM 622 C CA . HIS A 1 82 ? 6.278 -2.404 -14.754 1.00 84.62 82 HIS A CA 1
ATOM 623 C C . HIS A 1 82 ? 7.359 -3.202 -14.001 1.00 84.62 82 HIS A C 1
ATOM 625 O O . HIS A 1 82 ? 7.674 -4.323 -14.386 1.00 84.62 82 HIS A O 1
ATOM 631 N N . TYR A 1 83 ? 7.833 -2.722 -12.846 1.00 85.31 83 TYR A N 1
ATOM 632 C CA . TYR A 1 83 ? 8.751 -3.471 -11.983 1.00 85.31 83 TYR A CA 1
ATOM 633 C C . TYR A 1 83 ? 8.069 -4.587 -11.170 1.00 85.31 83 TYR A C 1
ATOM 635 O O . TYR A 1 83 ? 8.690 -5.175 -10.284 1.00 85.31 83 TYR A O 1
ATOM 643 N N . ARG A 1 84 ? 6.798 -4.929 -11.434 1.00 83.00 84 ARG A N 1
ATOM 644 C CA . ARG A 1 84 ? 6.113 -6.088 -10.819 1.00 83.00 84 ARG A CA 1
ATOM 645 C C . ARG A 1 84 ? 6.710 -7.425 -11.236 1.00 83.00 84 ARG A C 1
ATOM 647 O O . ARG A 1 84 ? 6.700 -8.363 -10.437 1.00 83.00 84 ARG A O 1
ATOM 654 N N . VAL A 1 85 ? 7.261 -7.516 -12.438 1.00 72.25 85 VAL A N 1
ATOM 655 C CA . VAL A 1 85 ? 7.836 -8.754 -12.965 1.00 72.25 85 VAL A CA 1
ATOM 656 C C . VAL A 1 85 ? 9.287 -8.483 -13.329 1.00 72.25 85 VAL A C 1
ATOM 658 O O . VAL A 1 85 ? 9.602 -7.477 -13.951 1.00 72.25 85 VAL A O 1
ATOM 661 N N . SER A 1 86 ? 10.185 -9.346 -12.862 1.00 61.25 86 SER A N 1
ATOM 662 C CA . SER A 1 86 ? 11.596 -9.303 -13.239 1.00 61.25 86 SER A CA 1
ATOM 663 C C . SER A 1 86 ? 11.812 -10.472 -14.177 1.00 61.25 86 SER A C 1
ATOM 665 O O . SER A 1 86 ? 11.669 -11.621 -13.764 1.00 61.25 86 SER A O 1
ATOM 667 N N . HIS A 1 87 ? 12.094 -10.168 -15.437 1.00 59.25 87 HIS A N 1
ATOM 668 C CA . HIS A 1 87 ? 12.526 -11.165 -16.399 1.00 59.25 87 HIS A CA 1
ATOM 669 C C . HIS A 1 87 ? 14.044 -11.142 -16.389 1.00 59.25 87 HIS A C 1
ATOM 671 O O . HIS A 1 87 ? 14.655 -10.171 -16.830 1.00 59.25 87 HIS A O 1
ATOM 677 N N . LYS A 1 88 ? 14.652 -12.185 -15.825 1.00 53.25 88 LYS A N 1
ATOM 678 C CA . LYS A 1 88 ? 16.061 -12.452 -16.082 1.00 53.25 88 LYS A CA 1
ATOM 679 C C . LYS A 1 88 ? 16.126 -13.063 -17.476 1.00 53.25 88 LYS A C 1
ATOM 681 O O . LYS A 1 88 ? 15.618 -14.164 -17.676 1.00 53.25 88 LYS A O 1
ATOM 686 N N . ILE A 1 89 ? 16.698 -12.340 -18.432 1.00 54.41 89 ILE A N 1
ATOM 687 C CA . ILE A 1 89 ? 17.311 -13.002 -19.583 1.00 54.41 89 ILE A CA 1
ATOM 688 C C . ILE A 1 89 ? 18.406 -13.899 -18.989 1.00 54.41 89 ILE A C 1
ATOM 690 O O . ILE A 1 89 ? 19.122 -13.457 -18.090 1.00 54.41 89 ILE A O 1
ATOM 694 N N . GLY A 1 90 ? 18.425 -15.179 -19.369 1.00 53.31 90 GLY A N 1
ATOM 695 C CA . GLY A 1 90 ? 19.409 -16.140 -18.866 1.00 53.31 90 GLY A CA 1
ATOM 696 C C . GLY A 1 90 ? 20.835 -15.616 -19.040 1.00 53.31 90 GLY A C 1
ATOM 697 O O . GLY A 1 90 ? 21.099 -14.797 -19.919 1.00 53.31 90 GLY A O 1
ATOM 698 N N . GLU A 1 91 ? 21.744 -16.051 -18.174 1.00 47.28 91 GLU A N 1
ATOM 699 C CA . GLU A 1 91 ? 23.147 -15.672 -18.293 1.00 47.28 91 GLU A CA 1
ATOM 700 C C . GLU A 1 91 ? 23.741 -16.282 -19.571 1.00 47.28 91 GLU A C 1
ATOM 702 O O . GLU A 1 91 ? 23.491 -17.444 -19.894 1.00 47.28 91 GLU A O 1
ATOM 707 N N . VAL A 1 92 ? 24.514 -15.486 -20.312 1.00 51.06 92 VAL A N 1
ATOM 708 C CA . VAL A 1 92 ? 25.145 -15.886 -21.579 1.00 51.06 92 VAL A CA 1
ATOM 709 C C . VAL A 1 92 ? 26.401 -16.716 -21.284 1.00 51.06 92 VAL A C 1
ATOM 711 O O . VAL A 1 92 ? 27.521 -16.324 -21.598 1.00 51.06 92 VAL A O 1
ATOM 714 N N . HIS A 1 93 ? 26.243 -17.849 -20.607 1.00 42.38 93 HIS A N 1
ATOM 715 C CA . HIS A 1 93 ? 27.342 -18.772 -20.333 1.00 42.38 93 HIS A CA 1
ATOM 716 C C . HIS A 1 93 ? 27.394 -19.839 -21.424 1.00 42.38 93 HIS A C 1
ATOM 718 O O . HIS A 1 93 ? 26.780 -20.884 -21.272 1.00 42.38 93 HIS A O 1
ATOM 724 N N . ASP A 1 94 ? 28.062 -19.504 -22.535 1.00 32.50 94 ASP A N 1
ATOM 725 C CA . ASP A 1 94 ? 28.758 -20.443 -23.447 1.00 32.50 94 ASP A CA 1
ATOM 726 C C . ASP A 1 94 ? 29.492 -19.703 -24.594 1.00 32.50 94 ASP A C 1
ATOM 728 O O . ASP A 1 94 ? 29.613 -20.187 -25.715 1.00 32.50 94 ASP A O 1
ATOM 732 N N . GLY A 1 95 ? 29.981 -18.477 -24.352 1.00 42.84 95 GLY A N 1
ATOM 733 C CA . GLY A 1 95 ? 30.885 -17.796 -25.293 1.00 42.84 95 GLY A CA 1
ATOM 734 C C . GLY A 1 95 ? 30.289 -17.379 -26.648 1.00 42.84 95 GLY A C 1
ATOM 735 O O . GLY A 1 95 ? 31.028 -16.910 -27.502 1.00 42.84 95 GLY A O 1
ATOM 736 N N . ALA A 1 96 ? 28.971 -17.481 -26.852 1.00 37.97 96 ALA A N 1
ATOM 737 C CA . ALA A 1 96 ? 28.324 -17.144 -28.128 1.00 37.97 96 ALA A CA 1
ATOM 738 C C . ALA A 1 96 ? 28.199 -15.631 -28.415 1.00 37.97 96 ALA A C 1
ATOM 740 O O . ALA A 1 96 ? 27.730 -15.242 -29.482 1.00 37.97 96 ALA A O 1
ATOM 741 N N . ALA A 1 97 ? 28.611 -14.765 -27.485 1.00 46.28 97 ALA A N 1
ATOM 742 C CA . ALA A 1 97 ? 28.714 -13.326 -27.716 1.00 46.28 97 ALA A CA 1
ATOM 743 C C . ALA A 1 97 ? 30.108 -12.970 -28.266 1.00 46.28 97 ALA A C 1
ATOM 745 O O . ALA A 1 97 ? 30.846 -12.197 -27.662 1.00 46.28 97 ALA A O 1
ATOM 746 N N . THR A 1 98 ? 30.499 -13.567 -29.394 1.00 47.50 98 THR A N 1
ATOM 747 C CA . THR A 1 98 ? 31.658 -13.095 -30.163 1.00 47.50 98 THR A CA 1
ATOM 748 C C . THR A 1 98 ? 31.209 -11.860 -30.936 1.00 47.50 98 THR A C 1
ATOM 750 O O . THR A 1 98 ? 30.471 -11.970 -31.912 1.00 47.50 98 THR A O 1
ATOM 753 N N . MET A 1 99 ? 31.567 -10.680 -30.429 1.00 55.78 99 MET A N 1
ATOM 754 C CA . MET A 1 99 ? 31.084 -9.392 -30.943 1.00 55.78 99 MET A CA 1
ATOM 755 C C . MET A 1 99 ? 31.947 -8.805 -32.070 1.00 55.78 99 MET A C 1
ATOM 757 O O . MET A 1 99 ? 31.567 -7.780 -32.620 1.00 55.78 99 MET A O 1
ATOM 761 N N . ASP A 1 100 ? 33.025 -9.486 -32.468 1.00 52.34 100 ASP A N 1
ATOM 762 C CA . ASP A 1 100 ? 33.877 -9.104 -33.601 1.00 52.34 100 ASP A CA 1
ATOM 763 C C . ASP A 1 100 ? 33.564 -10.019 -34.794 1.00 52.34 100 ASP A C 1
ATOM 765 O O . ASP A 1 100 ? 34.186 -11.069 -34.985 1.00 52.34 100 ASP A O 1
ATOM 769 N N . TRP A 1 101 ? 32.526 -9.676 -35.558 1.00 53.28 101 TRP A N 1
ATOM 770 C CA . TRP A 1 101 ? 32.034 -10.534 -36.643 1.00 53.28 101 TRP A CA 1
ATOM 771 C C . TRP A 1 101 ? 32.790 -10.310 -37.963 1.00 53.28 101 TRP A C 1
ATOM 773 O O . TRP A 1 101 ? 32.747 -11.176 -38.836 1.00 53.28 101 TRP A O 1
ATOM 783 N N . MET A 1 102 ? 33.495 -9.179 -38.123 1.00 55.41 102 MET A N 1
ATOM 784 C CA . MET A 1 102 ? 34.250 -8.866 -39.343 1.00 55.41 102 MET A CA 1
ATOM 785 C C . MET A 1 102 ? 35.758 -9.092 -39.168 1.00 55.41 102 MET A C 1
ATOM 787 O O . MET A 1 102 ? 36.374 -8.627 -38.211 1.00 55.41 102 MET A O 1
ATOM 791 N N . GLU A 1 103 ? 36.382 -9.749 -40.148 1.00 56.72 103 GLU A N 1
ATOM 792 C CA . GLU A 1 103 ? 37.825 -10.047 -40.174 1.00 56.72 103 GLU A CA 1
ATOM 793 C C . GLU A 1 103 ? 38.680 -8.763 -40.089 1.00 56.72 103 GLU A C 1
ATOM 795 O O . GLU A 1 103 ? 39.704 -8.730 -39.408 1.00 56.72 103 GLU A O 1
ATOM 800 N N . GLN A 1 104 ? 38.197 -7.651 -40.664 1.00 56.41 104 GLN A N 1
ATOM 801 C CA . GLN A 1 104 ? 38.860 -6.345 -40.560 1.00 56.41 104 GLN A CA 1
ATOM 802 C C . GLN A 1 104 ? 38.799 -5.708 -39.156 1.00 56.41 104 GLN A C 1
ATOM 804 O O . GLN A 1 104 ? 39.652 -4.875 -38.841 1.00 56.41 104 GLN A O 1
ATOM 809 N N . GLU A 1 105 ? 37.810 -6.057 -38.322 1.00 57.25 105 GLU A N 1
ATOM 810 C CA . GLU A 1 105 ? 37.697 -5.581 -36.929 1.00 57.25 105 GLU A CA 1
ATOM 811 C C . GLU A 1 105 ? 38.693 -6.326 -36.029 1.00 57.25 105 GLU A C 1
ATOM 813 O O . GLU A 1 105 ? 39.384 -5.701 -35.219 1.00 57.25 105 GLU A O 1
ATOM 818 N N . GLN A 1 106 ? 38.857 -7.634 -36.265 1.00 57.62 106 GLN A N 1
ATOM 819 C CA . GLN A 1 106 ? 39.828 -8.489 -35.573 1.00 57.62 106 GLN A CA 1
ATOM 820 C C . GLN A 1 106 ? 41.282 -8.085 -35.881 1.00 57.62 106 GLN A C 1
ATOM 822 O O . GLN A 1 106 ? 42.112 -8.038 -34.974 1.00 57.62 106 GLN A O 1
ATOM 827 N N . GLU A 1 107 ? 41.598 -7.731 -37.133 1.00 53.62 107 GLU A N 1
ATOM 828 C CA . GLU A 1 107 ? 42.956 -7.327 -37.537 1.00 53.62 107 GLU A CA 1
ATOM 829 C C . GLU A 1 107 ? 43.387 -5.952 -37.012 1.00 53.62 107 GLU A C 1
ATOM 831 O O . GLU A 1 107 ? 44.576 -5.706 -36.801 1.00 53.62 107 GLU A O 1
ATOM 836 N N . ARG A 1 108 ? 42.444 -5.021 -36.834 1.00 53.91 108 ARG A N 1
ATOM 837 C CA . ARG A 1 108 ? 42.762 -3.619 -36.523 1.00 53.91 108 ARG A CA 1
ATOM 838 C C . ARG A 1 108 ? 42.620 -3.262 -35.043 1.00 53.91 108 ARG A C 1
ATOM 840 O O . ARG A 1 108 ? 42.937 -2.131 -34.679 1.00 53.91 108 ARG A O 1
ATOM 847 N N . GLY A 1 109 ? 42.152 -4.188 -34.201 1.00 50.00 109 GLY A N 1
ATOM 848 C CA . GLY A 1 109 ? 41.976 -3.960 -32.761 1.00 50.00 109 GLY A CA 1
ATOM 849 C C . GLY A 1 109 ? 41.038 -2.789 -32.438 1.00 50.00 109 GLY A C 1
ATOM 850 O O . GLY A 1 109 ? 41.201 -2.130 -31.412 1.00 50.00 109 GLY A O 1
ATOM 851 N N . ILE A 1 110 ? 40.097 -2.492 -33.339 1.00 47.81 110 ILE A N 1
ATOM 852 C CA . ILE A 1 110 ? 39.122 -1.403 -33.218 1.00 47.81 110 ILE A CA 1
ATOM 853 C C . ILE A 1 110 ? 37.743 -2.003 -32.982 1.00 47.81 110 ILE A C 1
ATOM 855 O O . ILE A 1 110 ? 37.163 -2.609 -33.876 1.00 47.81 110 ILE A O 1
ATOM 859 N N . THR A 1 111 ? 37.192 -1.773 -31.793 1.00 47.47 111 THR A N 1
ATOM 860 C CA . THR A 1 111 ? 35.780 -2.032 -31.501 1.00 47.47 111 THR A CA 1
ATOM 861 C C . THR A 1 111 ? 34.957 -0.902 -32.122 1.00 47.47 111 THR A C 1
ATOM 863 O O . THR A 1 111 ? 34.865 0.181 -31.541 1.00 47.47 111 THR A O 1
ATOM 866 N N . ILE A 1 112 ? 34.392 -1.106 -33.318 1.00 52.34 112 ILE A N 1
ATOM 867 C CA . ILE A 1 112 ? 33.417 -0.155 -33.864 1.00 52.34 112 ILE A CA 1
ATOM 868 C C . ILE A 1 112 ? 32.101 -0.388 -33.134 1.00 52.34 112 ILE A C 1
ATOM 870 O O . ILE A 1 112 ? 31.451 -1.426 -33.214 1.00 52.34 112 ILE A O 1
ATOM 874 N N . THR A 1 113 ? 31.744 0.615 -32.359 1.00 48.06 113 THR A N 1
ATOM 875 C CA . THR A 1 113 ? 30.631 0.651 -31.435 1.00 48.06 113 THR A CA 1
ATOM 876 C C . THR A 1 113 ? 29.293 0.674 -32.193 1.00 48.06 113 THR A C 1
ATOM 878 O O . THR A 1 113 ? 28.660 1.704 -32.402 1.00 48.06 113 THR A O 1
ATOM 881 N N . SER A 1 114 ? 28.826 -0.484 -32.630 1.00 51.34 114 SER A N 1
ATOM 882 C CA . SER A 1 114 ? 27.395 -0.746 -32.701 1.00 51.34 114 SER A CA 1
ATOM 883 C C . SER A 1 114 ? 27.184 -2.174 -32.241 1.00 51.34 114 SER A C 1
ATOM 885 O O . SER A 1 114 ? 27.367 -3.105 -33.024 1.00 51.34 114 SER A O 1
ATOM 887 N N . ALA A 1 115 ? 26.851 -2.370 -30.965 1.00 57.69 115 ALA A N 1
ATOM 888 C CA . ALA A 1 115 ? 26.495 -3.695 -30.478 1.00 57.69 115 ALA A CA 1
ATOM 889 C C . ALA A 1 115 ? 25.112 -4.036 -31.047 1.00 57.69 115 ALA A C 1
ATOM 891 O O . ALA A 1 115 ? 24.073 -3.765 -30.446 1.00 57.69 115 ALA A O 1
ATOM 892 N N . ALA A 1 116 ? 25.104 -4.555 -32.274 1.00 60.50 116 ALA A N 1
ATOM 893 C CA . ALA A 1 116 ? 23.917 -5.066 -32.926 1.00 60.50 116 ALA A CA 1
ATOM 894 C C . ALA A 1 116 ? 23.740 -6.533 -32.515 1.00 60.50 116 ALA A C 1
ATOM 896 O O . ALA A 1 116 ? 24.441 -7.410 -33.011 1.00 60.50 116 ALA A O 1
ATOM 897 N N . THR A 1 117 ? 22.814 -6.817 -31.600 1.00 66.75 117 THR A N 1
ATOM 898 C CA . THR A 1 117 ? 22.459 -8.194 -31.233 1.00 66.75 117 THR A CA 1
ATOM 899 C C . THR A 1 117 ? 21.079 -8.555 -31.763 1.00 66.75 117 THR A C 1
ATOM 901 O O . THR A 1 117 ? 20.155 -7.742 -31.772 1.00 66.75 117 THR A O 1
ATOM 904 N N . THR A 1 118 ? 20.928 -9.790 -32.235 1.00 73.56 118 THR A N 1
ATOM 905 C CA . THR A 1 118 ? 19.621 -10.333 -32.612 1.00 73.56 118 THR A CA 1
ATOM 906 C C . THR A 1 118 ? 19.109 -11.191 -31.465 1.00 73.56 118 THR A C 1
ATOM 908 O O . THR A 1 118 ? 19.774 -12.138 -31.052 1.00 73.56 118 THR A O 1
ATOM 911 N N . CYS A 1 119 ? 17.907 -10.904 -30.978 1.00 76.69 119 CYS A N 1
ATOM 912 C CA . CYS A 1 119 ? 17.211 -11.756 -30.026 1.00 76.69 119 CYS A CA 1
ATOM 913 C C . CYS A 1 119 ? 15.826 -12.140 -30.555 1.00 76.69 119 CYS A C 1
ATOM 915 O O . CYS A 1 119 ? 15.271 -11.506 -31.452 1.00 76.69 119 CYS A O 1
ATOM 917 N N . PHE A 1 120 ? 15.274 -13.222 -30.016 1.00 84.62 120 PHE A N 1
ATOM 918 C CA . PHE A 1 120 ? 13.960 -13.722 -30.399 1.00 84.62 120 PHE A CA 1
ATOM 919 C C . PHE A 1 120 ? 13.001 -13.591 -29.222 1.00 84.62 120 PHE A C 1
ATOM 921 O O . PHE A 1 120 ? 13.348 -13.932 -28.090 1.00 84.62 120 PHE A O 1
ATOM 928 N N . TRP A 1 121 ? 11.789 -13.108 -29.479 1.00 83.62 121 TRP A N 1
ATOM 929 C CA . TRP A 1 121 ? 10.789 -12.873 -28.443 1.00 83.62 121 TRP A CA 1
ATOM 930 C C . TRP A 1 121 ? 9.401 -13.336 -28.878 1.00 83.62 121 TRP A C 1
ATOM 932 O O . TRP A 1 121 ? 8.925 -12.978 -29.951 1.00 83.62 121 TRP A O 1
ATOM 942 N N . SER A 1 122 ? 8.730 -14.096 -28.014 1.00 88.62 122 SER A N 1
ATOM 943 C CA . SER A 1 122 ? 7.397 -14.668 -28.271 1.00 88.62 122 SER A CA 1
ATOM 944 C C . SER A 1 122 ? 6.320 -14.124 -27.319 1.00 88.62 122 SER A C 1
ATOM 946 O O . SER A 1 122 ? 5.256 -14.718 -27.166 1.00 88.62 122 SER A O 1
ATOM 948 N N . GLY A 1 123 ? 6.573 -13.000 -26.639 1.00 80.19 123 GLY A N 1
ATOM 949 C CA . GLY A 1 123 ? 5.684 -12.479 -25.595 1.00 80.19 123 GLY A CA 1
ATOM 950 C C . GLY A 1 123 ? 6.044 -12.951 -24.181 1.00 80.19 123 GLY A C 1
ATOM 951 O O . GLY A 1 123 ? 6.663 -13.992 -23.990 1.00 80.19 123 GLY A O 1
ATOM 952 N N . MET A 1 124 ? 5.634 -12.183 -23.163 1.00 74.75 124 MET A N 1
ATOM 953 C CA . MET A 1 124 ? 5.885 -12.477 -21.734 1.00 74.75 124 MET A CA 1
ATOM 954 C C . MET A 1 124 ? 5.334 -13.832 -21.251 1.00 74.75 124 MET A C 1
ATOM 956 O O . MET A 1 124 ? 5.808 -14.354 -20.246 1.00 74.75 124 MET A O 1
ATOM 960 N N . GLY A 1 125 ? 4.333 -14.380 -21.938 1.00 79.50 125 GLY A N 1
ATOM 961 C CA . GLY A 1 125 ? 3.725 -15.685 -21.687 1.00 79.50 125 GLY A CA 1
ATOM 962 C C . GLY A 1 125 ? 3.740 -16.590 -22.920 1.00 79.50 125 GLY A C 1
ATOM 963 O O . GLY A 1 125 ? 2.845 -17.419 -23.047 1.00 79.50 125 GLY A O 1
ATOM 964 N N . ASN A 1 126 ? 4.702 -16.410 -23.838 1.00 80.75 126 ASN A N 1
ATOM 965 C CA . ASN A 1 126 ? 4.786 -17.140 -25.113 1.00 80.75 126 ASN A CA 1
ATOM 966 C C . ASN A 1 126 ? 3.496 -17.066 -25.955 1.00 80.75 126 ASN A C 1
ATOM 968 O O . ASN A 1 126 ? 3.165 -17.994 -26.688 1.00 80.75 126 ASN A O 1
ATOM 972 N N . GLN A 1 127 ? 2.735 -15.978 -25.815 1.00 85.12 127 GLN A N 1
ATOM 973 C CA . GLN A 1 127 ? 1.412 -15.829 -26.420 1.00 85.12 127 GLN A CA 1
ATOM 974 C C . GLN A 1 127 ? 1.443 -15.380 -27.887 1.00 85.12 127 GLN A C 1
ATOM 976 O O . GLN A 1 127 ? 0.395 -15.309 -28.524 1.00 85.12 127 GLN A O 1
ATOM 981 N N . PHE A 1 128 ? 2.617 -15.030 -28.413 1.00 84.56 128 PHE A N 1
ATOM 982 C CA . PHE A 1 128 ? 2.787 -14.547 -29.776 1.00 84.56 128 PHE A CA 1
ATOM 983 C C . PHE A 1 128 ? 3.700 -15.481 -30.579 1.00 84.56 128 PHE A C 1
ATOM 985 O O . PHE A 1 128 ? 4.545 -16.164 -29.993 1.00 84.56 128 PHE A O 1
ATOM 992 N N . PRO A 1 129 ? 3.585 -15.489 -31.923 1.00 89.31 129 PRO A N 1
ATOM 993 C CA . PRO A 1 129 ? 4.606 -16.075 -32.785 1.00 89.31 129 PRO A CA 1
ATOM 994 C C . PRO A 1 129 ? 5.996 -15.528 -32.438 1.00 89.31 129 PRO A C 1
ATOM 996 O O . PRO A 1 129 ? 6.119 -14.423 -31.909 1.00 89.31 129 PRO A O 1
ATOM 999 N N . GLN A 1 130 ? 7.052 -16.287 -32.718 1.00 84.88 130 GLN A N 1
ATOM 1000 C CA . GLN A 1 130 ? 8.410 -15.835 -32.432 1.00 84.88 130 GLN A CA 1
ATOM 1001 C C . GLN A 1 130 ? 8.765 -14.639 -33.327 1.00 84.88 130 GLN A C 1
ATOM 1003 O O . GLN A 1 130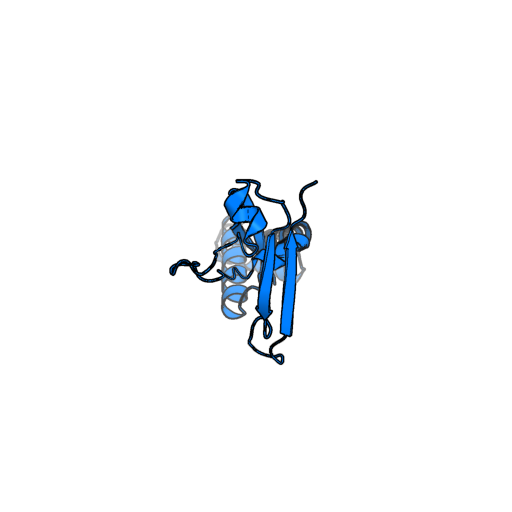 ? 8.812 -14.756 -34.549 1.00 84.88 130 GLN A O 1
ATOM 1008 N N . HIS A 1 131 ? 9.014 -13.486 -32.713 1.00 82.19 131 HIS A N 1
ATOM 1009 C CA . HIS A 1 131 ? 9.453 -12.274 -33.393 1.00 82.19 131 HIS A CA 1
ATOM 1010 C C . HIS A 1 131 ? 10.972 -12.171 -33.312 1.00 82.19 131 HIS A C 1
ATOM 1012 O O . HIS A 1 131 ? 11.558 -12.359 -32.245 1.00 82.19 131 HIS A O 1
ATOM 1018 N N . ARG A 1 132 ? 11.605 -11.834 -34.435 1.00 84.00 132 ARG A N 1
ATOM 1019 C CA . ARG A 1 132 ? 13.021 -11.468 -34.480 1.00 84.00 132 ARG A CA 1
ATOM 1020 C C . ARG A 1 132 ? 13.159 -9.986 -34.134 1.00 84.00 132 ARG A C 1
ATOM 1022 O O . ARG A 1 132 ? 12.565 -9.144 -34.802 1.00 84.00 132 ARG A O 1
ATOM 1029 N N . ILE A 1 133 ? 13.951 -9.679 -33.116 1.00 81.69 133 ILE A N 1
ATOM 1030 C CA . ILE A 1 133 ? 14.265 -8.321 -32.673 1.00 81.69 133 ILE A CA 1
ATOM 1031 C C . ILE A 1 133 ? 15.752 -8.086 -32.922 1.00 81.69 133 ILE A 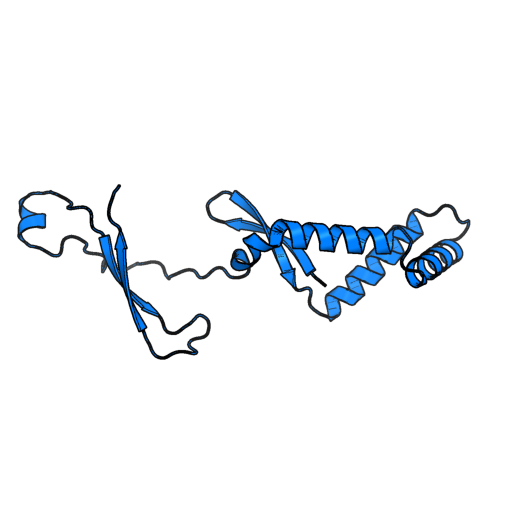C 1
ATOM 1033 O O . ILE A 1 133 ? 16.588 -8.852 -32.454 1.00 81.69 133 ILE A O 1
ATOM 1037 N N . ASN A 1 134 ? 16.079 -7.018 -33.647 1.00 76.88 134 ASN A N 1
ATOM 1038 C CA . ASN A 1 134 ? 17.455 -6.557 -33.794 1.00 76.88 134 ASN A CA 1
ATOM 1039 C C . ASN A 1 134 ? 17.637 -5.356 -32.858 1.00 76.88 134 ASN A C 1
ATOM 1041 O O . ASN A 1 134 ? 16.986 -4.327 -33.037 1.00 76.88 134 ASN A O 1
ATOM 1045 N N . VAL A 1 135 ? 18.473 -5.508 -31.839 1.00 71.62 135 VAL A N 1
ATOM 1046 C CA . VAL A 1 135 ? 18.836 -4.450 -30.895 1.00 71.62 135 VAL A CA 1
ATOM 1047 C C . VAL A 1 135 ? 20.128 -3.837 -31.393 1.00 71.62 135 VAL A C 1
ATOM 1049 O O . VAL A 1 135 ? 21.103 -4.562 -31.533 1.00 71.62 135 VAL A O 1
ATOM 1052 N N . ILE A 1 136 ? 20.129 -2.538 -31.674 1.00 71.25 136 ILE A N 1
ATOM 1053 C CA . ILE A 1 136 ? 21.309 -1.805 -32.134 1.00 71.25 136 ILE A CA 1
ATOM 1054 C C . ILE A 1 136 ? 21.647 -0.789 -31.049 1.00 71.25 136 ILE A C 1
ATOM 1056 O O . ILE A 1 136 ? 20.891 0.159 -30.843 1.00 71.25 136 ILE A O 1
ATOM 1060 N N . ASP A 1 137 ? 22.749 -1.015 -30.342 1.00 64.12 137 ASP A N 1
ATOM 1061 C CA . ASP A 1 137 ? 23.288 -0.073 -29.362 1.00 64.12 137 ASP A CA 1
ATOM 1062 C C . ASP A 1 137 ? 24.392 0.761 -30.016 1.00 64.12 137 ASP A C 1
ATOM 1064 O O . ASP A 1 137 ? 25.483 0.258 -30.282 1.00 64.12 137 ASP A O 1
ATOM 1068 N N . THR A 1 138 ? 24.080 2.012 -30.348 1.00 50.94 138 THR A N 1
ATOM 1069 C CA . THR A 1 138 ? 25.029 2.988 -30.899 1.00 50.94 138 THR A CA 1
ATOM 1070 C C . THR A 1 138 ? 25.532 3.896 -29.778 1.00 50.94 138 THR A C 1
ATOM 1072 O O . THR A 1 138 ? 24.693 4.418 -29.038 1.00 50.94 138 THR A O 1
ATOM 1075 N N . PRO A 1 139 ? 26.840 4.177 -29.658 1.00 47.94 139 PRO A N 1
ATOM 1076 C CA . PRO A 1 139 ? 27.317 5.154 -28.696 1.00 47.94 139 PRO A CA 1
ATOM 1077 C C . PRO A 1 139 ? 26.859 6.554 -29.111 1.00 47.94 139 PRO A C 1
ATOM 1079 O O . PRO A 1 139 ? 26.925 6.934 -30.283 1.00 47.94 139 PRO A O 1
ATOM 1082 N N . GLY A 1 140 ? 26.419 7.318 -28.122 1.00 47.41 140 GLY A N 1
ATOM 1083 C CA . GLY A 1 140 ? 26.460 8.775 -28.132 1.00 47.41 140 GLY A CA 1
ATOM 1084 C C . GLY A 1 140 ? 27.507 9.233 -27.135 1.00 47.41 140 GLY A C 1
ATOM 1085 O O . GLY A 1 140 ? 27.599 8.582 -26.069 1.00 47.41 140 GLY A O 1
#

Organism: Rhynchophorus ferrugineus (NCBI:txid354439)

InterPro domains:
  IPR000235 Small ribosomal subunit protein uS7 [PTHR11205] (3-78)
  IPR000795 Translational (tr)-type GTP-binding domain [PF00009] (86-140)
  IPR023798 Small ribosomal subunit protein uS7 domain [PF00177] (2-78)
  IPR027417 P-loop containing nucleoside triphosphate hydrolase [G3DSA:3.40.50.300] (84-95)
  IPR027417 P-loop containing nucleoside triphosphate hydrolase [G3DSA:3.40.50.300] (96-140)
  IPR027417 P-loop containing nucleoside triphosphate hydrolase [SSF52540] (83-140)
  IPR031157 Tr-type G domain, conserved site [PS00301] (100-115)
  IPR036823 Small ribosomal subunit protein uS7 domain superfamily [G3DSA:1.10.455.10] (1-80)
  IPR036823 Small ribosomal subunit protein uS7 domain superfamily [SSF47973] (2-84)

Foldseek 3Di:
DWAWDWDDDPNDTATAIDDDDPVVVVVLLVVLLQVQLVPDDDDDSVVSSVVSVVQVVVCHGRSSVVVVVRVVVSVVRVVRNVVPDDDDPDDPPDPPPPQCPDPVCVVPVDDQPWSWDWDWDCDPVNVHDIDIDTDTGHDD

pLDDT: mean 80.46, std 17.93, range [32.5, 97.0]

Sequence (140 aa):
MVEVKARRVGGATYQVPMEVRPSRRTALAMRWLVDAAAKRSEKTMALRLAGELLDAAEGKGAAVKKRDDVHRMAEANKAFSHYRVSHKIGEVHDGAATMDWMEQEQERGITITSAATTCFWSGMGNQFPQHRINVIDTPG

Radius of gyration: 26.31 Å; chains: 1; bounding box: 63×29×69 Å